Protein AF-L8M3P4-F1 (afdb_monomer)

Radius of gyration: 20.04 Å; Cα contacts (8 Å, |Δi|>4): 121; chains: 1; bounding box: 52×37×44 Å

Foldseek 3Di:
DKDWDWDQDPAPRDIWIWIDDPQFWIWIADPVQGWIFIATNPPRHTPDTDHPHDPPPPPPDDPPDPPDPPPPPDDDPPDDD

Structure (mmCIF, N/CA/C/O backbone):
data_AF-L8M3P4-F1
#
_entry.id   AF-L8M3P4-F1
#
loop_
_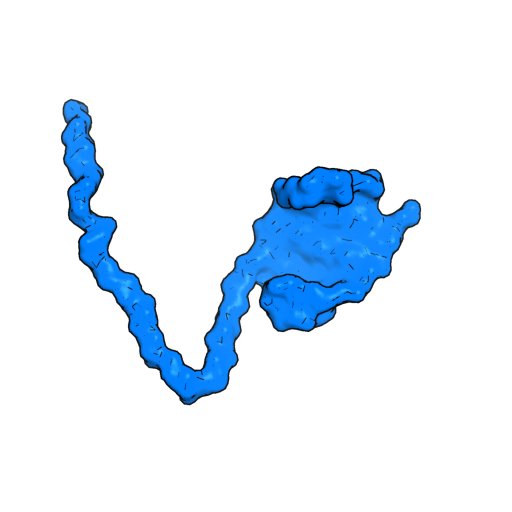atom_site.group_PDB
_atom_site.id
_atom_site.type_symbol
_atom_site.label_atom_id
_atom_site.label_alt_id
_atom_site.label_comp_id
_atom_site.label_asym_id
_atom_site.label_entity_id
_atom_site.label_seq_id
_atom_site.pdbx_PDB_ins_code
_atom_site.Cartn_x
_atom_site.Cartn_y
_atom_site.Cartn_z
_atom_site.occupancy
_atom_site.B_iso_or_equiv
_atom_site.auth_seq_id
_atom_site.auth_comp_id
_atom_site.auth_asym_id
_atom_site.auth_atom_id
_atom_site.pdbx_PDB_model_num
ATOM 1 N N . MET A 1 1 ? -5.732 12.537 16.079 1.00 52.59 1 MET A N 1
ATOM 2 C CA . MET A 1 1 ? -4.383 12.626 15.483 1.00 52.59 1 MET A CA 1
ATOM 3 C C . MET A 1 1 ? -4.189 11.406 14.604 1.00 52.59 1 MET A C 1
ATOM 5 O O . MET A 1 1 ? -4.203 10.300 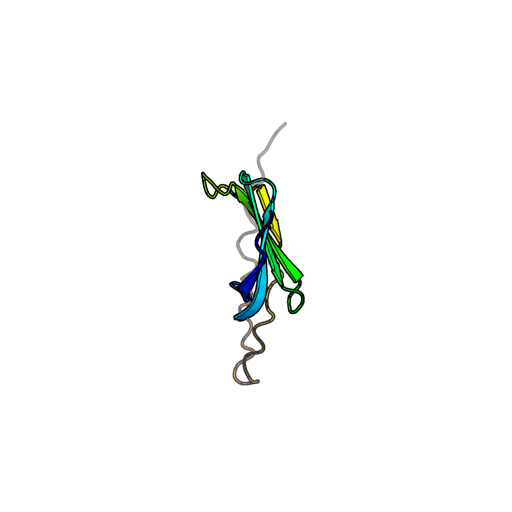15.129 1.00 52.59 1 MET A O 1
ATOM 9 N N . SER A 1 2 ? -4.092 11.591 13.291 1.00 66.75 2 SER A N 1
ATOM 10 C CA . SER A 1 2 ? -3.689 10.536 12.360 1.00 66.75 2 SER A CA 1
ATOM 11 C C . SER A 1 2 ? -2.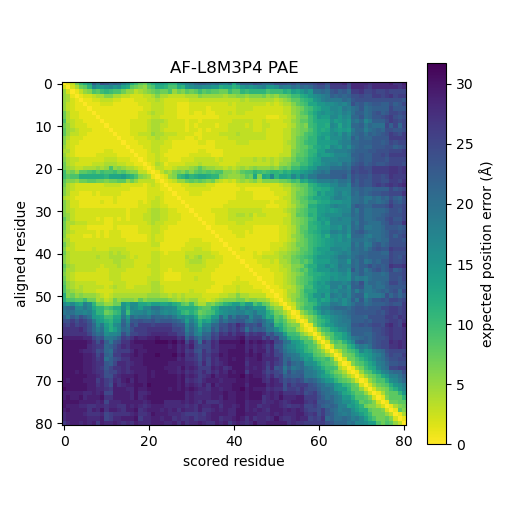171 10.365 12.451 1.00 66.75 2 SER A C 1
ATOM 13 O O . SER A 1 2 ? -1.421 11.321 12.276 1.00 66.75 2 SER A O 1
ATOM 15 N N . ALA A 1 3 ? -1.708 9.164 12.796 1.00 81.56 3 ALA A N 1
ATOM 16 C CA . ALA A 1 3 ? -0.287 8.837 12.778 1.00 81.56 3 ALA A CA 1
ATOM 17 C C . ALA A 1 3 ? 0.084 8.309 11.387 1.00 81.56 3 ALA A C 1
ATOM 19 O O . ALA A 1 3 ? -0.553 7.371 10.898 1.00 81.56 3 ALA A O 1
ATOM 20 N N . THR A 1 4 ? 1.106 8.904 10.772 1.00 91.75 4 THR A N 1
ATOM 21 C CA . THR A 1 4 ? 1.705 8.414 9.526 1.00 91.75 4 THR A CA 1
ATOM 22 C C . THR A 1 4 ? 2.945 7.591 9.857 1.00 91.75 4 THR A C 1
ATOM 24 O O . THR A 1 4 ? 3.814 8.030 10.607 1.00 91.75 4 THR A O 1
ATOM 27 N N . GLN A 1 5 ? 3.015 6.387 9.304 1.00 94.88 5 GLN A N 1
ATOM 28 C CA . GLN A 1 5 ? 4.129 5.453 9.417 1.00 94.88 5 GLN A CA 1
ATOM 29 C C . GLN A 1 5 ? 4.751 5.247 8.038 1.00 94.88 5 GLN A C 1
ATOM 31 O O . GLN A 1 5 ? 4.037 5.193 7.038 1.00 94.88 5 GLN A O 1
ATOM 36 N N . ILE A 1 6 ? 6.069 5.079 7.995 1.00 97.06 6 ILE A N 1
ATOM 37 C CA . ILE A 1 6 ? 6.782 4.679 6.781 1.00 97.06 6 ILE A CA 1
ATOM 38 C C . ILE A 1 6 ? 7.022 3.170 6.847 1.00 97.06 6 ILE A C 1
ATOM 40 O O . ILE A 1 6 ? 7.548 2.669 7.841 1.00 97.06 6 ILE A O 1
ATOM 44 N N . ILE A 1 7 ? 6.613 2.448 5.805 1.00 97.06 7 ILE A N 1
ATOM 45 C CA . ILE A 1 7 ? 6.765 0.993 5.676 1.00 97.06 7 ILE A CA 1
ATOM 46 C C . ILE A 1 7 ? 7.355 0.637 4.307 1.00 97.06 7 ILE A C 1
ATOM 48 O O . ILE A 1 7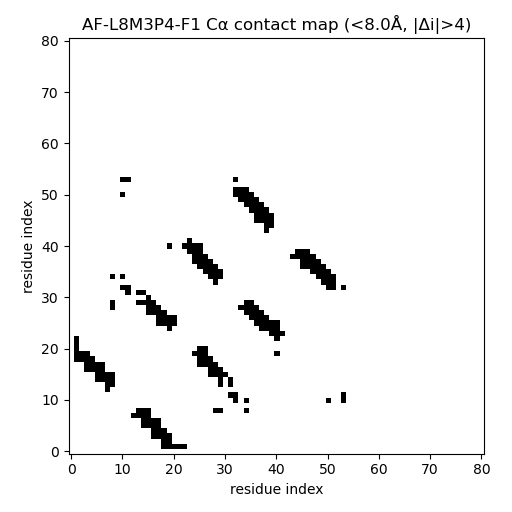 ? 7.422 1.480 3.414 1.00 97.06 7 ILE A O 1
ATOM 52 N N . HIS A 1 8 ? 7.741 -0.623 4.109 1.00 97.19 8 HIS A N 1
ATOM 53 C CA . HIS A 1 8 ? 8.016 -1.137 2.768 1.00 97.19 8 HIS A CA 1
ATOM 54 C C . HIS A 1 8 ? 6.711 -1.411 2.018 1.00 97.19 8 HIS A C 1
ATOM 56 O O . HIS A 1 8 ? 5.763 -1.979 2.564 1.00 97.19 8 HIS A O 1
ATOM 62 N N . CYS A 1 9 ? 6.670 -1.005 0.754 1.00 95.31 9 CYS A N 1
ATOM 63 C CA . CYS A 1 9 ? 5.563 -1.249 -0.149 1.00 95.31 9 CYS A CA 1
ATOM 64 C C . CYS A 1 9 ? 5.410 -2.760 -0.364 1.00 95.31 9 CYS A C 1
ATOM 66 O O . CYS A 1 9 ? 6.369 -3.400 -0.797 1.00 95.31 9 CYS A O 1
ATOM 68 N N . PRO A 1 10 ? 4.216 -3.333 -0.141 1.00 92.88 10 PRO A N 1
ATOM 69 C CA . PRO A 1 10 ? 3.986 -4.763 -0.348 1.00 92.88 10 PRO A CA 1
ATOM 70 C C . PRO A 1 10 ? 4.001 -5.159 -1.830 1.00 92.88 10 PRO A C 1
ATOM 72 O O . PRO A 1 10 ? 4.113 -6.338 -2.135 1.00 92.88 10 PRO A O 1
ATOM 75 N N . ASN A 1 11 ? 3.881 -4.184 -2.738 1.00 92.69 11 ASN A N 1
ATOM 76 C CA . ASN A 1 11 ? 4.019 -4.400 -4.170 1.00 92.69 11 ASN A CA 1
ATOM 77 C C . ASN A 1 11 ? 5.510 -4.366 -4.549 1.00 92.69 11 ASN A C 1
ATOM 79 O O . ASN A 1 11 ? 6.119 -5.402 -4.769 1.00 92.69 11 ASN A O 1
ATOM 83 N N . CYS A 1 12 ? 6.143 -3.189 -4.553 1.00 92.88 12 CYS A N 1
ATOM 84 C CA . CYS A 1 12 ? 7.486 -3.010 -5.130 1.00 92.88 12 CYS A CA 1
ATOM 85 C C . CYS A 1 12 ? 8.664 -3.013 -4.137 1.00 92.88 12 CYS A C 1
ATOM 87 O O . CYS A 1 12 ? 9.811 -2.897 -4.560 1.00 92.88 12 CYS A O 1
ATOM 89 N N . GLY A 1 13 ? 8.419 -3.067 -2.826 1.00 93.44 13 GLY A N 1
ATOM 90 C CA . GLY A 1 13 ? 9.465 -2.993 -1.796 1.00 93.44 13 GLY A CA 1
ATOM 91 C C . GLY A 1 13 ? 10.029 -1.592 -1.502 1.00 93.44 13 GLY A C 1
ATOM 92 O O . GLY A 1 13 ? 10.676 -1.414 -0.467 1.00 93.44 13 GLY A O 1
ATOM 93 N N . SER A 1 14 ? 9.762 -0.578 -2.337 1.00 94.75 14 SER A N 1
ATOM 94 C CA . SER A 1 14 ? 10.116 0.828 -2.054 1.00 94.75 14 SER A CA 1
ATOM 95 C C . SER A 1 14 ? 9.384 1.372 -0.822 1.00 94.75 14 SER A C 1
ATOM 97 O O . SER A 1 14 ? 8.469 0.737 -0.306 1.00 94.75 14 SER A O 1
ATOM 99 N N . PHE A 1 15 ? 9.749 2.558 -0.337 1.00 96.75 15 PHE A N 1
ATOM 100 C CA . PHE A 1 15 ? 9.039 3.160 0.792 1.00 96.75 15 PHE A CA 1
ATOM 101 C C . PHE A 1 15 ? 7.593 3.529 0.430 1.00 96.75 15 PHE A C 1
ATOM 103 O O . PHE A 1 15 ? 7.298 4.037 -0.655 1.00 96.75 15 PHE A O 1
ATOM 110 N N . ALA A 1 16 ? 6.688 3.250 1.360 1.00 97.12 16 ALA A N 1
ATOM 111 C CA . ALA A 1 16 ? 5.275 3.573 1.292 1.00 97.12 16 ALA A CA 1
ATOM 112 C C . ALA A 1 16 ? 4.830 4.233 2.598 1.00 97.12 16 ALA A C 1
ATOM 114 O O . ALA A 1 16 ? 5.368 3.960 3.674 1.00 97.12 16 ALA A O 1
ATOM 115 N N . GLU A 1 17 ? 3.812 5.074 2.501 1.00 97.38 17 GLU A N 1
ATOM 116 C CA . GLU A 1 17 ? 3.190 5.726 3.645 1.00 97.38 17 GLU A CA 1
ATOM 117 C C . GLU A 1 17 ? 1.961 4.942 4.082 1.00 97.38 17 GLU A C 1
ATOM 119 O O . GLU A 1 17 ? 1.116 4.592 3.259 1.00 97.38 17 GLU A O 1
ATOM 124 N N . LYS A 1 18 ? 1.837 4.701 5.384 1.00 96.44 18 LYS A N 1
ATOM 125 C CA . LYS A 1 18 ? 0.664 4.110 6.017 1.00 96.44 18 LYS A CA 1
ATOM 126 C C . LYS A 1 18 ? 0.088 5.095 7.023 1.00 96.44 18 LYS A C 1
ATOM 128 O O . LYS A 1 18 ? 0.752 5.445 7.993 1.00 96.44 18 LYS A O 1
ATOM 133 N N . ASN A 1 19 ? -1.150 5.519 6.822 1.00 94.75 19 ASN A N 1
ATOM 134 C CA . ASN A 1 19 ? -1.836 6.482 7.672 1.00 94.75 19 ASN A CA 1
ATOM 135 C C . ASN A 1 19 ? -3.186 5.937 8.154 1.00 94.75 19 ASN A C 1
ATOM 137 O O . ASN A 1 19 ? -3.980 5.384 7.392 1.00 94.75 19 ASN A O 1
ATOM 141 N N . SER A 1 20 ? -3.444 6.095 9.452 1.00 92.38 20 SER A N 1
ATOM 142 C CA . SER A 1 20 ? -4.749 5.796 10.049 1.00 92.38 20 SER A CA 1
ATOM 143 C C . SER A 1 20 ? -5.635 7.038 9.990 1.00 92.38 20 SER A C 1
ATOM 145 O O . SER A 1 20 ? -5.340 8.043 10.638 1.00 92.38 20 SER A O 1
ATOM 147 N N . LEU A 1 21 ? -6.719 6.957 9.223 1.00 87.50 21 LEU A N 1
ATOM 148 C CA . LEU A 1 21 ? -7.749 7.981 9.069 1.00 87.50 21 LEU A CA 1
ATOM 149 C C . LEU A 1 21 ? -8.904 7.661 10.031 1.00 87.50 21 LEU A C 1
ATOM 151 O O . LEU A 1 21 ? -9.494 6.576 9.985 1.00 87.50 21 LEU A O 1
ATOM 155 N N . ASP A 1 22 ? -9.184 8.590 10.944 1.00 81.12 22 ASP A N 1
ATOM 156 C CA . ASP A 1 22 ? -10.341 8.580 11.853 1.00 81.12 22 ASP A CA 1
ATOM 157 C C . ASP A 1 22 ? -10.580 7.267 12.625 1.00 81.12 22 ASP A C 1
ATOM 159 O O . ASP A 1 22 ? -11.715 6.877 12.894 1.00 81.12 22 ASP A O 1
ATOM 163 N N . ASN A 1 23 ? -9.501 6.563 12.992 1.00 75.38 23 ASN A N 1
ATOM 164 C CA . ASN A 1 23 ? -9.483 5.295 13.745 1.00 75.38 23 ASN A CA 1
ATOM 165 C C . ASN A 1 23 ? -10.259 4.112 13.129 1.00 75.38 23 ASN A C 1
ATOM 167 O O . ASN A 1 23 ? -10.325 3.039 13.734 1.00 75.38 23 ASN A O 1
ATOM 171 N N . HIS A 1 24 ? -10.829 4.268 11.938 1.00 89.44 24 HIS A N 1
ATOM 172 C CA . HIS A 1 24 ? -11.630 3.232 11.282 1.00 89.44 24 HIS A CA 1
ATOM 173 C C . HIS A 1 24 ? -11.052 2.813 9.942 1.00 89.44 24 HIS A C 1
ATOM 175 O O . HIS A 1 24 ? -11.335 1.700 9.497 1.00 89.44 24 HIS A O 1
ATOM 181 N N . ILE A 1 25 ? -10.227 3.661 9.331 1.00 94.56 25 ILE A N 1
ATOM 182 C CA . ILE A 1 25 ? -9.655 3.439 8.011 1.00 94.56 25 ILE A CA 1
ATOM 183 C C . ILE A 1 25 ? -8.136 3.487 8.125 1.00 94.56 25 ILE A C 1
ATOM 185 O O . ILE A 1 25 ? -7.566 4.349 8.788 1.00 94.56 25 ILE A O 1
ATOM 189 N N . VAL A 1 26 ? -7.473 2.546 7.471 1.00 95.75 26 VAL A N 1
ATOM 190 C CA . VAL A 1 26 ? -6.033 2.568 7.239 1.00 95.75 26 VAL A CA 1
ATOM 191 C C . VAL A 1 26 ? -5.834 2.702 5.745 1.00 95.75 26 VAL A C 1
ATOM 193 O O . VAL A 1 26 ? -6.360 1.891 4.982 1.00 95.75 26 VAL A O 1
ATOM 196 N N . ARG A 1 27 ? -5.065 3.704 5.338 1.00 96.31 27 ARG A N 1
ATOM 197 C CA . ARG A 1 27 ? -4.620 3.877 3.962 1.00 96.31 27 ARG A CA 1
ATOM 198 C C . ARG A 1 27 ? -3.121 3.618 3.894 1.00 96.31 27 ARG A C 1
ATOM 200 O O . ARG A 1 27 ? -2.366 4.010 4.774 1.00 96.31 27 ARG A O 1
ATOM 207 N N . THR A 1 28 ? -2.707 2.885 2.874 1.00 97.25 28 THR A N 1
ATOM 208 C CA . THR A 1 28 ? -1.313 2.606 2.537 1.00 97.25 28 THR A CA 1
ATOM 209 C C . THR A 1 28 ? -1.098 3.023 1.092 1.00 97.25 28 THR A C 1
ATOM 211 O O . THR A 1 28 ? -1.818 2.541 0.222 1.00 97.25 28 THR A O 1
ATOM 214 N N . SER A 1 29 ? -0.143 3.910 0.828 1.00 96.75 29 SER A N 1
ATOM 215 C CA . SER A 1 29 ? 0.144 4.419 -0.516 1.00 96.75 29 SER A CA 1
ATOM 216 C C . SER A 1 29 ? 1.638 4.428 -0.820 1.00 96.75 29 SER A C 1
ATO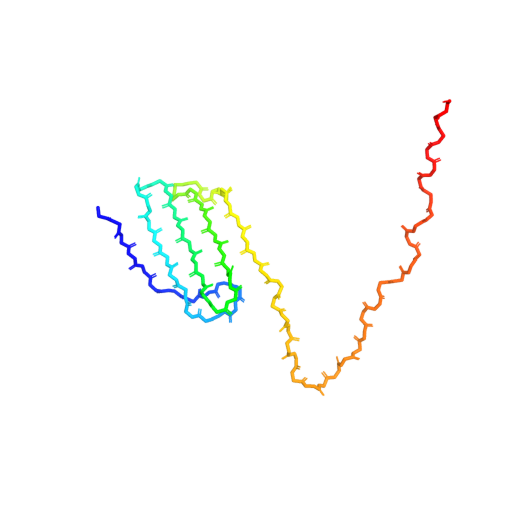M 218 O O . SER A 1 29 ? 2.440 4.844 0.015 1.00 96.75 29 SER A O 1
ATOM 220 N N . CYS A 1 30 ? 2.018 4.000 -2.022 1.00 96.25 30 CYS A N 1
ATOM 221 C CA . CYS A 1 30 ? 3.392 4.054 -2.516 1.00 96.25 30 CYS A CA 1
ATOM 222 C C . CYS A 1 30 ? 3.463 4.886 -3.793 1.00 96.25 30 CYS A C 1
ATOM 224 O O . CYS A 1 30 ? 2.817 4.554 -4.781 1.00 96.25 30 CYS A O 1
ATOM 226 N N . ASN A 1 31 ? 4.310 5.912 -3.790 1.00 94.06 31 ASN A N 1
ATOM 227 C CA . ASN A 1 31 ? 4.497 6.796 -4.940 1.00 94.06 31 ASN A CA 1
ATOM 228 C C . ASN A 1 31 ? 5.433 6.209 -6.017 1.00 94.06 31 ASN A C 1
ATOM 230 O O . ASN A 1 31 ? 5.574 6.788 -7.086 1.00 94.06 31 ASN A O 1
ATOM 234 N N . SER A 1 32 ? 6.125 5.098 -5.735 1.00 93.44 32 SER A N 1
ATOM 235 C CA . SER A 1 32 ? 7.071 4.476 -6.677 1.00 93.44 32 SER A CA 1
ATOM 236 C C . SER A 1 32 ? 6.397 3.565 -7.700 1.00 93.44 32 SER A C 1
ATOM 238 O O . SER A 1 32 ? 6.920 3.377 -8.791 1.00 93.44 32 SER A O 1
ATOM 240 N N . CYS A 1 33 ? 5.269 2.960 -7.337 1.00 92.62 33 CYS A N 1
ATOM 241 C CA . CYS A 1 33 ? 4.557 1.998 -8.180 1.00 92.62 33 CYS A CA 1
ATOM 242 C C . CYS A 1 33 ? 3.043 2.209 -8.134 1.00 92.62 33 CYS A C 1
ATOM 244 O O . CYS A 1 33 ? 2.304 1.260 -8.364 1.00 92.62 33 CYS A O 1
ATOM 246 N N . ASP A 1 34 ? 2.602 3.403 -7.731 1.00 92.69 34 ASP A N 1
ATOM 247 C CA . ASP A 1 34 ? 1.199 3.793 -7.559 1.00 92.69 34 ASP A CA 1
ATOM 248 C C . ASP A 1 34 ? 0.349 2.800 -6.746 1.00 92.69 34 ASP A C 1
ATOM 250 O O . ASP A 1 34 ? -0.859 2.699 -6.930 1.00 92.69 34 ASP A O 1
ATOM 254 N N . TYR A 1 35 ? 0.956 2.046 -5.824 1.00 95.75 35 TYR A N 1
ATOM 255 C CA . TYR A 1 35 ? 0.216 1.112 -4.977 1.00 95.75 35 TYR A CA 1
ATOM 256 C C . TYR A 1 35 ? -0.683 1.874 -4.000 1.00 95.75 35 TYR A C 1
ATOM 258 O O . TYR A 1 35 ? -0.208 2.768 -3.295 1.00 95.75 35 TYR A O 1
ATOM 266 N N . LEU A 1 36 ? -1.948 1.470 -3.897 1.00 96.75 36 LEU A N 1
ATOM 267 C CA . LEU A 1 36 ? -2.920 1.979 -2.935 1.00 96.75 36 LEU A CA 1
ATOM 268 C C . LEU A 1 36 ? -3.662 0.816 -2.275 1.00 96.75 36 LEU A C 1
ATOM 270 O O . LEU A 1 36 ? -4.194 -0.062 -2.949 1.00 96.75 36 LEU A O 1
ATOM 274 N N . LEU A 1 37 ? -3.765 0.849 -0.951 1.00 97.00 37 LEU A N 1
ATOM 275 C CA . LEU A 1 37 ? -4.634 -0.031 -0.180 1.00 97.00 37 LEU A CA 1
ATOM 276 C C . LEU A 1 37 ? -5.358 0.778 0.889 1.00 97.00 37 LEU A C 1
ATOM 278 O O . LEU A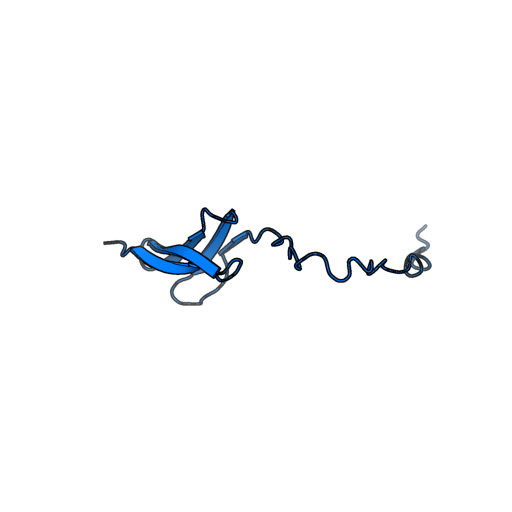 1 37 ? -4.724 1.375 1.757 1.00 97.00 37 LEU A O 1
ATOM 282 N N . VAL A 1 38 ? -6.683 0.772 0.841 1.00 96.94 38 VAL A N 1
ATOM 283 C CA . VAL A 1 38 ? -7.565 1.364 1.844 1.00 96.94 38 VAL A CA 1
ATOM 284 C C . VAL A 1 38 ? -8.372 0.241 2.472 1.00 96.94 38 VAL A C 1
ATOM 286 O O . VAL A 1 38 ? -9.027 -0.536 1.779 1.00 96.94 38 VAL A O 1
ATOM 289 N N . GLN A 1 39 ? -8.329 0.137 3.793 1.00 97.06 39 GLN A N 1
ATOM 290 C CA . GLN A 1 39 ? -8.969 -0.956 4.518 1.00 97.06 39 GLN A CA 1
ATOM 291 C C . GLN A 1 39 ? -9.535 -0.502 5.857 1.00 97.06 39 GLN A C 1
ATOM 293 O O . GLN A 1 39 ? -9.087 0.482 6.447 1.00 97.06 39 GLN A O 1
ATOM 298 N N . CYS A 1 40 ? -10.490 -1.263 6.381 1.00 95.12 40 CYS A N 1
ATOM 299 C CA . CYS A 1 40 ? -10.975 -1.057 7.737 1.00 95.12 40 CYS A CA 1
ATOM 300 C C . CYS A 1 40 ? -9.880 -1.406 8.760 1.00 95.12 40 CYS A C 1
ATOM 302 O O . CYS A 1 40 ? -9.355 -2.518 8.758 1.00 95.12 40 CYS A O 1
ATOM 304 N N . ALA A 1 41 ? -9.587 -0.494 9.687 1.00 92.69 41 ALA A N 1
ATOM 305 C CA . ALA A 1 41 ? -8.587 -0.687 10.740 1.00 92.69 41 ALA A CA 1
ATOM 306 C C . ALA A 1 41 ? -8.933 -1.841 11.703 1.00 92.69 41 ALA A C 1
ATOM 308 O O . ALA A 1 41 ? -8.038 -2.485 12.239 1.00 92.69 41 ALA A O 1
ATOM 309 N N . LYS A 1 42 ? -10.233 -2.091 11.928 1.00 92.31 42 LYS A N 1
ATOM 310 C CA . LYS A 1 42 ? -10.732 -3.098 12.883 1.00 92.31 42 LYS A CA 1
ATOM 311 C C . LYS A 1 42 ? -10.888 -4.487 12.266 1.00 92.31 42 LYS A C 1
ATOM 313 O O . LYS A 1 42 ? -10.601 -5.480 12.918 1.00 92.31 42 LYS A O 1
ATOM 318 N N . THR A 1 43 ? -11.394 -4.556 11.033 1.00 95.31 43 THR A N 1
ATOM 319 C CA . THR A 1 43 ? -11.752 -5.829 10.378 1.00 95.31 43 THR A CA 1
ATOM 320 C C . THR A 1 43 ? -10.789 -6.236 9.273 1.00 95.31 43 THR A C 1
ATOM 322 O O . THR A 1 43 ? -10.913 -7.339 8.752 1.00 95.31 43 THR A O 1
ATOM 325 N N . PHE A 1 44 ? -9.871 -5.346 8.879 1.00 93.88 44 PHE A N 1
ATOM 326 C CA . PHE A 1 44 ? -8.940 -5.524 7.761 1.00 93.88 44 PHE A CA 1
ATOM 327 C C . PHE A 1 44 ? -9.614 -5.758 6.401 1.00 93.88 44 PHE A C 1
ATOM 329 O O . PHE A 1 44 ? -8.935 -6.046 5.420 1.00 93.88 44 PHE A O 1
ATOM 336 N N . ARG A 1 45 ? -10.942 -5.589 6.308 1.00 96.44 45 ARG A N 1
ATOM 337 C CA . ARG A 1 45 ? -11.663 -5.653 5.036 1.00 96.44 45 ARG A CA 1
ATOM 338 C C . ARG A 1 45 ? -11.161 -4.557 4.108 1.00 96.44 45 ARG A C 1
ATOM 340 O O . ARG A 1 45 ? -11.109 -3.391 4.506 1.00 96.44 45 ARG A O 1
ATOM 347 N N . VAL A 1 46 ? -10.822 -4.952 2.886 1.00 96.81 46 VAL A N 1
ATOM 348 C CA . VAL A 1 46 ? -10.427 -4.039 1.815 1.00 96.81 46 VAL A CA 1
ATOM 349 C C . VAL A 1 46 ? -11.641 -3.209 1.412 1.00 96.81 46 VAL A C 1
ATOM 351 O O . VAL A 1 46 ? -12.722 -3.748 1.184 1.00 96.81 46 VAL A O 1
ATOM 354 N N . ILE A 1 47 ? -11.450 -1.896 1.376 1.00 96.06 47 ILE A N 1
ATOM 355 C CA . ILE A 1 47 ? -12.430 -0.914 0.909 1.00 96.06 47 ILE A CA 1
ATOM 356 C C . ILE A 1 47 ? -12.091 -0.542 -0.534 1.00 96.06 47 ILE A C 1
ATOM 358 O O . ILE A 1 47 ? -12.958 -0.560 -1.399 1.00 96.06 47 ILE A O 1
ATOM 362 N N . GLU A 1 48 ? -10.815 -0.258 -0.790 1.00 96.25 48 GLU A N 1
ATOM 363 C CA . GLU A 1 48 ? -10.292 0.084 -2.108 1.00 96.25 48 GLU A CA 1
ATOM 364 C C . GLU A 1 48 ? -8.862 -0.444 -2.232 1.00 96.25 48 GLU A C 1
ATOM 366 O O . GLU A 1 48 ? -8.083 -0.388 -1.277 1.00 96.25 48 GLU A O 1
ATOM 371 N N . SER A 1 49 ? -8.505 -0.964 -3.402 1.00 95.62 49 SER A N 1
ATOM 372 C CA . SER A 1 49 ? -7.140 -1.402 -3.677 1.00 95.62 49 SER A CA 1
ATOM 373 C C . SER A 1 49 ? -6.771 -1.169 -5.131 1.00 95.62 49 SER A C 1
ATOM 375 O O . SER A 1 49 ? -7.538 -1.519 -6.028 1.00 95.62 49 SER A O 1
ATOM 377 N N . TYR A 1 50 ? -5.562 -0.670 -5.346 1.00 94.44 50 TYR A N 1
ATOM 378 C CA . TYR A 1 50 ? -4.933 -0.566 -6.649 1.00 94.44 50 TYR A CA 1
ATOM 379 C C . TYR A 1 50 ? -3.493 -1.070 -6.542 1.0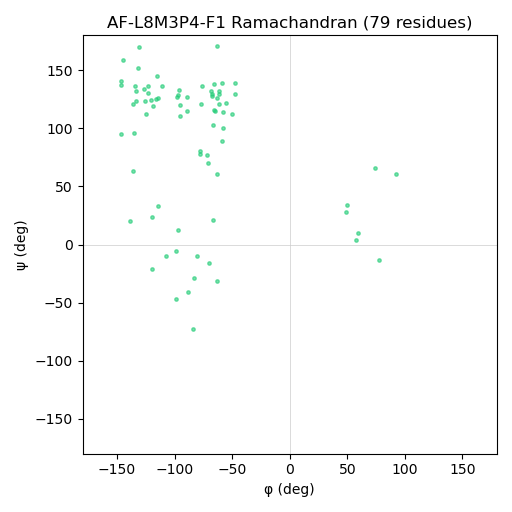0 94.44 50 TYR A C 1
ATOM 381 O O . TYR A 1 50 ? -2.712 -0.606 -5.711 1.00 94.44 50 TYR A O 1
ATOM 389 N N . ALA A 1 51 ? -3.157 -2.062 -7.360 1.00 90.50 51 ALA A N 1
ATOM 390 C CA . ALA A 1 51 ? -1.833 -2.664 -7.407 1.00 90.50 51 ALA A CA 1
ATOM 391 C C . ALA A 1 51 ? -1.424 -2.818 -8.874 1.00 90.50 51 ALA A C 1
ATOM 393 O O . ALA A 1 51 ? -1.828 -3.784 -9.527 1.00 90.50 51 ALA A O 1
ATOM 394 N N . PRO A 1 52 ? -0.659 -1.860 -9.419 1.00 86.94 52 PRO A N 1
ATOM 395 C CA . PRO A 1 52 ? -0.105 -1.993 -10.755 1.00 86.94 52 PRO A CA 1
ATOM 396 C C . PRO A 1 52 ? 0.778 -3.228 -10.833 1.00 86.94 52 PRO A C 1
ATOM 398 O O . PRO A 1 52 ? 1.551 -3.506 -9.910 1.00 86.94 52 PRO A O 1
ATOM 401 N N . GLY A 1 53 ? 0.674 -3.952 -11.948 1.00 73.25 53 GLY A N 1
ATOM 402 C CA . GLY A 1 53 ? 1.594 -5.037 -12.239 1.00 73.25 53 GLY A CA 1
ATOM 403 C C . GLY A 1 53 ? 3.009 -4.480 -12.250 1.00 73.25 53 GLY A C 1
ATOM 404 O O . GLY A 1 53 ? 3.345 -3.656 -13.099 1.0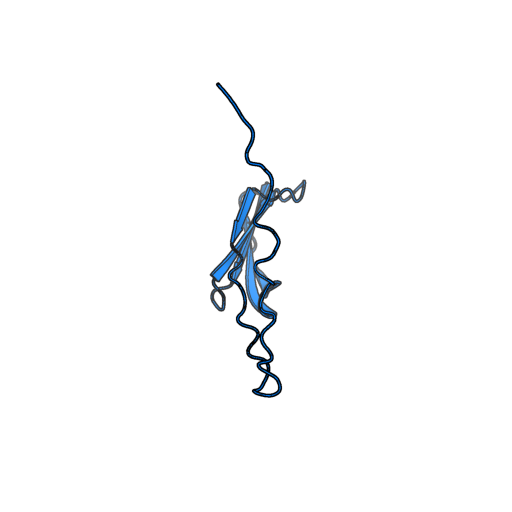0 73.25 53 GLY A O 1
ATOM 405 N N . ILE A 1 54 ? 3.830 -4.910 -11.294 1.00 71.88 54 ILE A N 1
ATOM 406 C CA . ILE A 1 54 ? 5.257 -4.633 -11.336 1.00 71.88 54 ILE A CA 1
ATOM 407 C C . ILE A 1 54 ? 5.732 -5.384 -12.568 1.00 71.88 54 ILE A C 1
ATOM 409 O O . ILE A 1 54 ? 5.628 -6.611 -12.645 1.00 71.88 54 ILE A O 1
ATOM 413 N N . ASN A 1 55 ? 6.199 -4.654 -13.569 1.00 63.56 55 ASN A N 1
ATOM 414 C CA . ASN A 1 55 ? 7.016 -5.249 -14.599 1.00 63.56 55 ASN A CA 1
ATOM 415 C C . ASN A 1 55 ? 8.210 -5.862 -13.869 1.00 63.56 55 ASN A C 1
ATOM 417 O O . ASN A 1 55 ? 9.129 -5.159 -13.458 1.00 63.56 55 ASN A O 1
ATOM 421 N N . CYS A 1 56 ? 8.165 -7.177 -13.650 1.00 53.12 56 CYS A N 1
ATOM 422 C CA . CYS A 1 56 ? 9.338 -7.942 -13.284 1.00 53.12 56 CYS A CA 1
ATOM 423 C C . CYS A 1 56 ? 10.328 -7.733 -14.429 1.00 53.12 56 CYS A C 1
ATOM 425 O O . CYS A 1 56 ? 10.322 -8.471 -15.414 1.00 53.12 56 CYS A O 1
ATOM 427 N N . VAL A 1 57 ? 11.156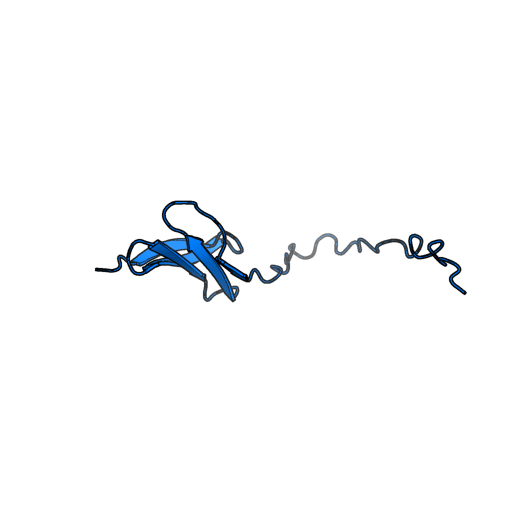 -6.691 -14.329 1.00 54.22 57 VAL A N 1
ATOM 428 C CA . VAL A 1 57 ? 12.379 -6.582 -15.107 1.00 54.22 57 VAL A CA 1
ATOM 429 C C . VAL A 1 57 ? 13.288 -7.617 -14.476 1.00 54.22 57 VAL A C 1
ATOM 431 O O . VAL A 1 57 ? 14.143 -7.320 -13.646 1.00 54.22 57 VAL A O 1
ATOM 434 N N . MET A 1 58 ? 13.026 -8.877 -14.819 1.00 53.84 58 MET A N 1
ATOM 435 C CA . MET A 1 58 ? 14.054 -9.889 -14.747 1.00 53.84 58 MET A CA 1
ATOM 436 C C . MET A 1 58 ? 15.270 -9.256 -15.439 1.00 53.84 58 MET A C 1
ATOM 438 O O . MET A 1 58 ? 15.101 -8.703 -16.538 1.00 53.84 58 MET A O 1
ATOM 442 N N . PRO A 1 59 ? 16.472 -9.260 -14.830 1.00 52.91 59 PRO A N 1
ATOM 443 C CA . PRO A 1 59 ? 17.676 -8.993 -15.610 1.00 52.91 59 PRO A CA 1
ATOM 444 C C . PRO A 1 59 ? 17.585 -9.871 -16.859 1.00 52.91 59 PRO A C 1
ATOM 446 O O . PRO A 1 59 ? 17.070 -10.977 -16.750 1.00 52.91 59 PRO A O 1
ATOM 449 N N . ALA A 1 60 ? 17.960 -9.345 -18.028 1.00 54.50 60 ALA A N 1
ATOM 450 C CA . ALA A 1 60 ? 17.651 -9.885 -19.358 1.00 54.50 60 ALA A CA 1
ATOM 451 C C . ALA A 1 60 ? 18.250 -11.284 -19.648 1.00 54.50 60 ALA A C 1
ATOM 453 O O . ALA A 1 60 ? 19.024 -11.470 -20.581 1.00 54.50 60 ALA A O 1
ATOM 454 N N . VAL A 1 61 ? 17.868 -12.271 -18.853 1.00 55.91 61 VAL A N 1
ATOM 455 C CA . VAL A 1 61 ? 18.100 -13.697 -18.977 1.00 55.91 61 VAL A CA 1
ATOM 456 C C . VAL A 1 61 ? 16.691 -14.291 -18.934 1.00 55.91 61 VAL A C 1
ATOM 458 O O . VAL A 1 61 ? 15.964 -14.161 -17.954 1.00 55.91 61 VAL A O 1
ATOM 461 N N . GLU A 1 62 ? 16.289 -14.850 -20.071 1.00 48.97 62 GLU A N 1
ATOM 462 C CA . GLU A 1 62 ? 15.035 -15.566 -20.307 1.00 48.97 62 GLU A CA 1
ATOM 463 C C . GLU A 1 62 ? 13.726 -14.748 -20.412 1.00 48.97 62 GLU A C 1
ATOM 465 O O . GLU A 1 62 ? 12.753 -14.936 -19.681 1.00 48.97 62 GLU A O 1
ATOM 470 N N . ARG A 1 63 ? 13.619 -13.919 -21.461 1.00 53.03 63 ARG A N 1
ATOM 471 C CA . ARG A 1 63 ? 12.316 -13.624 -22.092 1.00 53.03 63 ARG A CA 1
ATOM 472 C C . ARG A 1 63 ? 11.835 -14.865 -22.863 1.00 53.03 63 ARG A C 1
ATOM 474 O O . ARG A 1 63 ? 11.830 -14.855 -24.090 1.00 53.03 63 ARG A O 1
ATOM 481 N N . ALA A 1 64 ? 11.446 -15.929 -22.166 1.00 47.78 64 ALA A N 1
ATOM 482 C CA . ALA A 1 64 ? 10.656 -17.006 -22.756 1.00 47.78 64 ALA A CA 1
ATOM 483 C C . ALA A 1 64 ? 9.181 -16.733 -22.446 1.00 47.78 64 ALA A C 1
ATOM 485 O O . ALA A 1 64 ? 8.742 -16.747 -21.297 1.00 47.78 64 ALA A O 1
ATOM 486 N N . ALA A 1 65 ? 8.436 -16.387 -23.489 1.00 51.38 65 ALA A N 1
ATOM 487 C CA . ALA A 1 65 ? 7.018 -16.101 -23.441 1.00 51.38 65 ALA A CA 1
ATOM 488 C C . ALA A 1 65 ? 6.232 -17.276 -22.835 1.00 51.38 65 ALA A C 1
ATOM 490 O O . ALA A 1 65 ? 6.221 -18.372 -23.389 1.00 51.38 65 ALA A O 1
ATOM 491 N N . VAL A 1 66 ? 5.499 -17.035 -21.745 1.00 55.12 66 VAL A N 1
ATOM 492 C CA . VAL A 1 66 ? 4.314 -17.848 -21.445 1.00 55.12 66 VAL A CA 1
ATOM 493 C C . VAL A 1 66 ? 3.203 -17.335 -22.354 1.00 55.12 66 VAL A C 1
ATOM 495 O O . VAL A 1 66 ? 2.378 -16.506 -21.970 1.00 55.12 66 VAL A O 1
ATOM 498 N N . GLU A 1 67 ? 3.219 -17.779 -23.608 1.00 50.28 67 GLU A N 1
ATOM 499 C CA . GLU A 1 67 ? 2.041 -17.688 -24.458 1.00 50.28 67 GLU A CA 1
ATOM 500 C C . GLU A 1 67 ? 0.978 -18.609 -23.855 1.00 50.28 67 GLU A C 1
ATOM 502 O O . GLU A 1 67 ? 1.152 -19.824 -23.768 1.00 50.28 67 GLU A O 1
ATOM 507 N N . ARG A 1 68 ? -0.135 -18.033 -23.392 1.00 52.44 68 ARG A N 1
ATOM 508 C CA . ARG A 1 68 ? -1.330 -18.819 -23.074 1.00 52.44 68 ARG A CA 1
ATOM 509 C C . ARG A 1 68 ? -1.778 -19.495 -24.377 1.00 52.44 68 ARG A C 1
ATOM 511 O O . ARG A 1 68 ? -2.064 -18.763 -25.327 1.00 52.44 68 ARG A O 1
ATOM 518 N N . PRO A 1 69 ? -1.867 -20.834 -24.467 1.00 46.66 69 PRO A N 1
ATOM 519 C CA . PRO A 1 69 ? -2.368 -21.463 -25.678 1.00 46.66 69 PRO A CA 1
ATOM 520 C C . PRO A 1 69 ? -3.812 -21.012 -25.919 1.00 46.66 69 PRO A C 1
ATOM 522 O O . PRO A 1 69 ? -4.652 -21.037 -25.019 1.00 46.66 69 PRO A O 1
ATOM 525 N N . ALA A 1 70 ? -4.106 -20.603 -27.153 1.00 55.31 70 ALA A N 1
ATOM 526 C CA . ALA A 1 70 ? -5.408 -20.119 -27.622 1.00 55.31 70 ALA A CA 1
ATOM 527 C C . ALA A 1 70 ? -6.522 -21.197 -27.640 1.00 55.31 70 ALA A C 1
ATOM 529 O O . ALA A 1 70 ? -7.515 -21.056 -28.352 1.00 55.31 70 ALA A O 1
ATOM 530 N N . ALA A 1 71 ? -6.372 -22.283 -26.879 1.00 48.97 71 ALA A N 1
ATOM 531 C CA . ALA A 1 71 ? -7.189 -23.489 -26.970 1.00 48.97 71 ALA A CA 1
ATOM 532 C C . ALA A 1 71 ? -8.342 -23.564 -25.950 1.00 48.97 71 ALA A C 1
ATOM 534 O O . ALA A 1 71 ? -8.962 -24.612 -25.824 1.00 48.97 71 ALA A O 1
ATOM 535 N N . GLU A 1 72 ? -8.677 -22.477 -25.251 1.00 48.03 72 GLU A N 1
ATOM 536 C CA . GLU A 1 72 ? -9.799 -22.458 -24.292 1.00 48.03 72 GLU A CA 1
ATOM 537 C C . GLU A 1 72 ? -10.940 -21.530 -24.737 1.00 48.03 72 GLU A C 1
ATOM 539 O O . GLU A 1 72 ? -11.610 -20.880 -23.937 1.00 48.03 72 GLU A O 1
ATOM 544 N N . ARG A 1 73 ? -11.150 -21.428 -26.057 1.00 50.53 73 ARG A N 1
ATOM 545 C CA . ARG A 1 73 ? -12.222 -20.609 -26.647 1.00 50.53 73 ARG A CA 1
ATOM 546 C C . ARG A 1 73 ? -13.226 -21.391 -27.489 1.00 50.53 73 ARG A C 1
ATOM 548 O O . ARG A 1 73 ? -13.903 -20.799 -28.327 1.00 50.53 73 ARG A O 1
ATOM 555 N N . LEU A 1 74 ? -13.370 -22.695 -27.250 1.00 53.62 74 LEU A N 1
ATOM 556 C CA . LEU A 1 74 ? -14.459 -23.470 -27.835 1.00 53.62 74 LEU A CA 1
ATOM 557 C C . LEU A 1 74 ? -15.293 -24.148 -26.747 1.00 53.62 74 LEU A C 1
ATOM 559 O O . LEU A 1 74 ? -14.755 -24.851 -25.902 1.00 53.62 74 LEU A O 1
ATOM 563 N N . LEU A 1 75 ? -16.613 -23.968 -26.874 1.00 55.50 75 LEU A N 1
ATOM 564 C CA . LEU A 1 75 ? -17.709 -24.645 -26.168 1.00 55.50 75 LEU A CA 1
ATOM 565 C C . LEU A 1 75 ? -18.239 -23.986 -24.890 1.00 55.50 75 LEU A C 1
ATOM 567 O O . LEU A 1 75 ? -18.363 -24.632 -23.861 1.00 55.50 75 LEU A O 1
ATOM 571 N N . VAL A 1 76 ? -18.754 -22.759 -25.024 1.00 52.91 76 VAL A N 1
ATOM 572 C CA . VAL A 1 76 ? -20.084 -22.454 -24.461 1.00 52.91 76 VAL A CA 1
ATOM 573 C C . VAL A 1 76 ? -20.892 -21.633 -25.476 1.00 52.91 76 VAL A C 1
ATOM 575 O O . VAL A 1 76 ? -21.242 -20.479 -25.253 1.00 52.91 76 VAL A O 1
ATOM 578 N N . ALA A 1 77 ? -21.187 -22.226 -26.636 1.00 50.19 77 ALA A N 1
ATOM 579 C CA . ALA A 1 77 ? -22.303 -21.764 -27.459 1.00 50.19 77 ALA A CA 1
ATOM 580 C C . ALA A 1 77 ? -23.591 -22.302 -26.819 1.00 50.19 77 ALA A C 1
ATOM 582 O O . ALA A 1 77 ? -24.140 -23.323 -27.238 1.00 50.19 77 ALA A O 1
ATOM 583 N N . HIS A 1 78 ? -24.027 -21.652 -25.738 1.00 54.12 78 HIS A N 1
ATOM 584 C CA . HIS A 1 78 ? -25.345 -21.894 -25.171 1.00 54.12 78 HIS A CA 1
ATOM 585 C C . HIS A 1 78 ? -26.391 -21.401 -26.175 1.00 54.12 78 HIS A C 1
ATOM 587 O O . HIS A 1 78 ? -26.632 -20.212 -26.348 1.00 54.12 78 HIS A O 1
ATOM 593 N N . LYS A 1 79 ? -26.981 -22.378 -26.857 1.00 53.12 79 LYS A N 1
ATOM 594 C CA . LYS A 1 79 ? -28.234 -22.318 -27.603 1.00 53.12 79 LYS A CA 1
ATOM 595 C C . LYS A 1 79 ? -29.341 -21.710 -26.728 1.00 53.12 79 LYS A C 1
ATOM 597 O O . LYS A 1 79 ? -29.750 -22.354 -25.765 1.00 53.12 79 LYS A O 1
ATOM 602 N N . GLN A 1 80 ? -29.820 -20.515 -27.071 1.00 52.31 80 GLN A N 1
ATOM 603 C CA . GLN A 1 80 ? -31.087 -19.920 -26.611 1.00 52.31 80 GLN A CA 1
ATOM 604 C C . GLN A 1 80 ? -31.619 -19.081 -27.790 1.00 52.31 80 GLN A C 1
ATOM 606 O O . GLN A 1 80 ? -30.958 -18.132 -28.194 1.00 52.31 80 GLN A O 1
ATOM 611 N N . HIS A 1 81 ? -32.498 -19.684 -28.596 1.00 52.28 81 HIS A N 1
ATOM 612 C CA . HIS A 1 81 ? -33.953 -19.454 -28.667 1.00 52.28 81 HIS A CA 1
ATOM 613 C C . HIS A 1 81 ? -34.330 -18.281 -29.570 1.00 52.28 81 HIS A C 1
ATOM 615 O O . HIS A 1 81 ? -34.074 -17.125 -29.185 1.00 52.28 81 HIS A O 1
#

pLDDT: mean 78.65, std 19.81, range [46.66, 97.38]

Sequence (81 aa):
MSATQIIHCPNCGSFAEKNSLDNHIVRTSCNSCDYLLVQCAKTFRVIESYAPGINCVMPAVERAAVERPAAERLLVAHKQH

Nearest PDB structures (foldseek):
  6n01-assembly4_D  TM=6.356E-01  e=4.853E+00  Citrobacter koseri ATCC BAA-895
  6cmk-assembly1_B  TM=6.008E-01  e=4.326E+00  Citrobacter koseri ATCC BAA-895
  4v16-assembly1_A  TM=4.755E-01  e=6.850E+00  Kluyveromyces lactis

Secondary structure (DSSP, 8-state):
-PPEEEEE-TTTSSEEEEEEETTTEEEEEETTTTEEEEEETTT--EEEEE---------SS--------S-S-SS------

Solvent-accessible surface area (backbone atoms only — not comparable to full-atom values): 5301 Å² total; per-residue (Å²): 134,68,58,76,43,83,45,67,26,91,83,83,58,48,71,16,45,35,35,39,49,90,84,46,33,32,39,36,44,20,89,87,60,65,31,36,39,31,24,32,60,85,76,63,47,76,77,46,77,42,74,61,82,74,78,78,75,60,70,98,68,77,93,69,80,85,71,76,75,86,80,85,80,78,87,84,83,76,86,78,135

Mean predicted aligned error: 13.08 Å